Protein AF-A0A9N8ZVL6-F1 (afdb_monomer_lite)

pLDDT: mean 86.24, std 8.97, range [58.81, 95.44]

Secondary structure (DSSP, 8-state):
--HHHHHHHHHHHHHHHS--SSPP---HHHHHHHH---TTS-PPPP-HHHHHHHHHHHHHHHTT----HHHHHHHHHHHHHH--HHHHHHHHHHHHHHHHHHHT-

Radius of gyration: 14.21 Å; chains: 1; bounding box: 29×28×41 Å

Sequence (105 aa):
MKLEEQKVQELLEYLTNNPIYPPPIMNPEIIFRSLNGSPKARVKPTTSRSLLRFFVRESARQSQMIVTEFIISKTEFHLRKRATMEEMLVYQRLSEQVNERIKRR

Organism: NCBI:txid1117310

Foldseek 3Di:
DDPLVVLLVVLLVLCVVVPCFLNPDDDLVVVLCVQPVDPPDLRDQAALLNSLLVSSVVSCVVVVHDHDSVSSNVSSVVCVVVDDPVSSVSSHVSSVVNVVVSVVD

Structure (mmCIF, N/CA/C/O backbone):
data_AF-A0A9N8ZVL6-F1
#
_entry.id   AF-A0A9N8ZVL6-F1
#
loop_
_atom_site.group_PDB
_atom_site.id
_atom_site.type_symbol
_atom_site.label_atom_id
_atom_site.label_alt_id
_atom_site.label_comp_id
_atom_site.label_asym_id
_atom_site.label_entity_id
_atom_site.label_seq_id
_atom_site.pdbx_PDB_ins_code
_atom_site.Cartn_x
_atom_site.Cartn_y
_atom_site.Cartn_z
_atom_site.occupancy
_atom_site.B_iso_or_equiv
_atom_site.auth_seq_id
_atom_site.auth_comp_id
_atom_site.auth_asym_id
_atom_site.auth_atom_id
_atom_site.pdbx_PDB_model_num
ATOM 1 N N . MET A 1 1 ? -10.363 14.487 22.036 1.00 59.97 1 MET A N 1
ATOM 2 C CA . MET A 1 1 ? -9.823 13.811 20.835 1.00 59.97 1 MET A CA 1
ATOM 3 C C . MET A 1 1 ? -9.544 14.883 19.798 1.00 59.97 1 MET A C 1
ATOM 5 O O . MET A 1 1 ? -10.408 15.735 19.618 1.00 59.97 1 MET A O 1
ATOM 9 N N . LYS A 1 2 ? -8.353 14.925 19.194 1.00 80.56 2 LYS A N 1
ATOM 10 C CA . LYS A 1 2 ? -8.052 15.933 18.160 1.00 80.56 2 LYS A CA 1
ATOM 11 C C . LYS A 1 2 ? -8.765 15.542 16.857 1.00 80.56 2 LYS A C 1
ATOM 13 O O . LYS A 1 2 ? -8.805 14.361 16.532 1.00 80.56 2 LYS A O 1
ATOM 18 N N . LEU A 1 3 ? -9.295 16.511 16.106 1.00 85.94 3 LEU A N 1
ATOM 19 C CA . LEU A 1 3 ? -10.017 16.287 14.836 1.00 85.94 3 LEU A CA 1
ATOM 20 C C . LEU A 1 3 ? -9.244 15.376 13.860 1.00 85.94 3 LEU A C 1
ATOM 22 O O . LEU A 1 3 ? -9.817 14.530 13.180 1.00 85.94 3 LEU A O 1
ATOM 26 N N . GLU A 1 4 ? -7.918 15.507 13.831 1.00 87.06 4 GLU A N 1
ATOM 27 C CA . GLU A 1 4 ? -7.039 14.685 12.996 1.00 87.06 4 GLU A CA 1
ATOM 28 C C . GLU A 1 4 ? -7.013 13.207 13.411 1.00 87.06 4 GLU A C 1
ATOM 30 O O . GLU A 1 4 ? -6.895 12.334 12.559 1.00 87.06 4 GLU A O 1
ATOM 35 N N . GLU A 1 5 ? -7.128 12.909 14.707 1.00 90.25 5 GLU A N 1
ATOM 36 C CA . GLU A 1 5 ? -7.156 11.534 15.222 1.00 90.25 5 GLU A CA 1
ATOM 37 C C . GLU A 1 5 ? -8.460 10.838 14.835 1.00 90.25 5 GLU A C 1
ATOM 39 O O . GLU A 1 5 ? -8.434 9.681 14.424 1.00 90.25 5 GLU A O 1
ATOM 44 N N . GLN A 1 6 ? -9.580 11.567 14.883 1.00 91.75 6 GLN A N 1
ATOM 45 C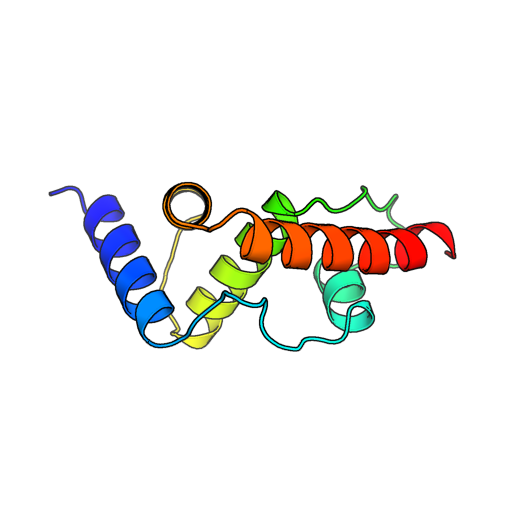 CA . GLN A 1 6 ? -10.872 11.070 14.406 1.00 91.75 6 GLN A CA 1
ATOM 46 C C . GLN A 1 6 ? -10.816 10.749 12.912 1.00 91.75 6 GLN A C 1
ATOM 48 O O . GLN A 1 6 ? -11.200 9.657 12.510 1.00 91.75 6 GLN A O 1
ATOM 53 N N . LYS A 1 7 ? -10.241 11.638 12.094 1.00 91.50 7 LYS A N 1
ATOM 54 C CA . LYS A 1 7 ? -10.104 11.405 10.648 1.00 91.50 7 LYS A CA 1
ATOM 55 C C . LYS A 1 7 ? -9.185 10.233 10.301 1.00 91.50 7 LYS A C 1
ATOM 57 O O . LYS A 1 7 ? -9.456 9.521 9.339 1.00 91.50 7 LYS A O 1
ATOM 62 N N . VAL A 1 8 ? -8.119 10.011 11.075 1.00 93.31 8 VAL A N 1
ATOM 63 C CA . VAL A 1 8 ? -7.285 8.802 10.938 1.00 93.31 8 VAL A CA 1
ATOM 64 C C . VAL A 1 8 ? -8.104 7.551 11.252 1.00 93.31 8 VAL A C 1
ATOM 66 O O . VAL A 1 8 ? -8.020 6.574 10.513 1.00 93.31 8 VAL A O 1
ATOM 69 N N . GLN A 1 9 ? -8.911 7.580 12.313 1.00 93.56 9 GLN A N 1
ATOM 70 C CA . GLN A 1 9 ? -9.731 6.437 12.702 1.00 93.56 9 GLN A CA 1
ATOM 71 C C . GLN A 1 9 ? -10.830 6.133 11.673 1.00 93.56 9 GLN A C 1
ATOM 73 O O . GLN A 1 9 ? -10.961 4.980 11.272 1.00 93.56 9 GLN A O 1
ATOM 78 N N . GLU A 1 10 ? -11.545 7.151 11.189 1.00 92.75 10 GLU A N 1
ATOM 79 C CA . GLU A 1 10 ? -12.546 7.016 10.119 1.00 92.75 10 GLU A CA 1
ATOM 80 C C . GLU A 1 10 ? -11.930 6.401 8.853 1.00 92.75 10 GLU A C 1
ATOM 82 O O . GLU A 1 10 ? -12.511 5.505 8.244 1.00 92.75 10 GLU A O 1
ATOM 87 N N . LEU A 1 11 ? -10.725 6.840 8.465 1.00 93.50 11 LEU A N 1
ATOM 88 C CA . LEU A 1 11 ? -10.056 6.299 7.283 1.00 93.50 11 LEU A CA 1
ATOM 89 C C . LEU A 1 11 ? -9.592 4.853 7.506 1.00 93.50 11 LEU A C 1
ATOM 91 O O . LEU A 1 11 ? -9.720 4.032 6.604 1.00 93.50 11 LEU A O 1
ATOM 95 N N . LEU A 1 12 ? -9.092 4.511 8.696 1.00 93.75 12 LEU A N 1
ATOM 96 C CA . LEU A 1 12 ? -8.750 3.126 9.043 1.00 93.75 12 LEU A CA 1
ATOM 97 C C . LEU A 1 12 ? -9.978 2.207 9.015 1.00 93.75 12 LEU A C 1
ATOM 99 O O . LEU A 1 12 ? -9.883 1.075 8.544 1.00 93.75 12 LEU A O 1
ATOM 103 N N . GLU A 1 13 ? -11.123 2.685 9.495 1.00 93.19 13 GLU A N 1
ATOM 104 C CA . GLU A 1 13 ? -12.383 1.943 9.466 1.00 93.19 13 GLU A CA 1
ATOM 105 C C . GLU A 1 13 ? -12.889 1.754 8.031 1.00 93.19 13 GLU A C 1
ATOM 107 O O . GLU A 1 13 ? -13.215 0.637 7.625 1.00 93.19 13 GLU A O 1
ATOM 112 N N . TYR A 1 14 ? -12.849 2.807 7.211 1.00 93.31 14 TYR A N 1
ATOM 113 C CA . TYR A 1 14 ? -13.168 2.707 5.787 1.00 93.31 14 TYR A CA 1
ATOM 114 C C . TYR A 1 14 ? -12.289 1.670 5.074 1.00 93.31 14 TYR A C 1
ATOM 116 O O . TYR A 1 14 ? -12.795 0.841 4.317 1.00 93.31 14 TYR A O 1
ATOM 124 N N . LEU A 1 15 ? -10.984 1.683 5.356 1.00 91.12 15 LEU A N 1
ATOM 125 C CA . LEU A 1 15 ? -10.003 0.757 4.787 1.00 91.12 15 LEU A CA 1
ATOM 126 C C . LEU A 1 15 ? -10.105 -0.669 5.340 1.00 91.12 15 LEU A C 1
ATOM 128 O O . LEU A 1 15 ? -9.581 -1.597 4.731 1.00 91.12 15 LEU A O 1
ATOM 132 N N . THR A 1 16 ? -10.793 -0.862 6.465 1.00 87.44 16 THR A N 1
ATOM 133 C CA . THR A 1 16 ? -11.148 -2.202 6.954 1.00 87.44 16 THR A CA 1
ATOM 134 C C . THR A 1 16 ? -12.247 -2.814 6.084 1.00 87.44 16 THR A C 1
ATOM 136 O O . THR A 1 16 ? -12.194 -3.998 5.767 1.00 87.44 16 THR A O 1
ATOM 139 N N . ASN A 1 17 ? -13.208 -1.997 5.640 1.00 86.75 17 ASN A N 1
ATOM 140 C CA . ASN A 1 17 ? -14.288 -2.426 4.746 1.00 86.75 17 ASN A CA 1
ATOM 141 C C . ASN A 1 17 ? -13.880 -2.438 3.262 1.00 86.75 17 ASN A C 1
ATOM 143 O O . ASN A 1 17 ? -14.501 -3.125 2.456 1.00 86.75 17 ASN A O 1
ATOM 147 N N . ASN A 1 18 ? -12.834 -1.691 2.900 1.00 85.25 18 ASN A N 1
ATOM 148 C CA . ASN A 1 18 ? -12.280 -1.601 1.549 1.00 85.25 18 ASN A CA 1
ATOM 149 C C . ASN A 1 18 ? -10.792 -1.966 1.610 1.00 85.25 18 ASN A C 1
ATOM 151 O O . ASN A 1 18 ? -9.941 -1.073 1.688 1.00 85.25 18 ASN A O 1
ATOM 155 N N . PRO A 1 19 ? -10.473 -3.272 1.653 1.00 81.69 19 PRO A N 1
ATOM 156 C CA . PRO A 1 19 ? -9.137 -3.730 1.984 1.00 81.69 19 PRO A CA 1
ATOM 157 C C . PRO A 1 19 ? -8.114 -3.270 0.945 1.00 81.69 19 PRO A C 1
ATOM 159 O O . PRO A 1 19 ? -8.272 -3.454 -0.260 1.00 81.69 19 PRO A O 1
ATOM 162 N N . ILE A 1 20 ? -7.025 -2.695 1.449 1.00 86.19 20 ILE A N 1
ATOM 163 C CA . ILE A 1 20 ? -5.843 -2.301 0.665 1.00 86.19 20 ILE A CA 1
ATOM 164 C C . ILE A 1 20 ? -4.762 -3.385 0.631 1.00 86.19 20 ILE A C 1
ATOM 166 O O . ILE A 1 20 ? -3.694 -3.176 0.047 1.00 86.19 20 ILE A O 1
ATOM 170 N N . TYR A 1 21 ? -5.014 -4.499 1.316 1.00 84.50 21 TYR A N 1
ATOM 171 C CA . TYR A 1 21 ? -4.179 -5.688 1.345 1.00 84.50 21 TYR A CA 1
ATOM 172 C C . TYR A 1 21 ? -5.000 -6.886 0.843 1.00 84.50 21 TYR A C 1
ATOM 174 O O . TYR A 1 21 ? -6.073 -7.142 1.390 1.00 84.50 21 TYR A O 1
ATOM 182 N N . PRO A 1 22 ? -4.526 -7.616 -0.183 1.00 82.81 22 PRO A N 1
ATOM 183 C CA . PRO A 1 22 ? -3.426 -7.237 -1.078 1.00 82.81 22 PRO A CA 1
ATOM 184 C C . PRO A 1 22 ? -3.695 -5.876 -1.762 1.00 82.81 22 PRO A C 1
ATOM 186 O O . PRO A 1 22 ? -4.836 -5.414 -1.752 1.00 82.81 22 PRO A O 1
ATOM 189 N N . PRO A 1 23 ? -2.671 -5.203 -2.331 1.00 80.44 23 PRO A N 1
ATOM 190 C CA . PRO A 1 23 ? -2.878 -3.944 -3.042 1.00 80.44 23 PRO A CA 1
ATOM 191 C C . PRO A 1 23 ? -4.018 -4.090 -4.059 1.00 80.44 23 PRO A C 1
ATOM 193 O O . PRO A 1 23 ? -4.051 -5.102 -4.771 1.00 80.44 23 PRO A O 1
ATOM 196 N N . PRO A 1 24 ? -4.928 -3.101 -4.157 1.00 80.44 24 PRO A N 1
ATOM 197 C CA . PRO A 1 24 ? -5.995 -3.126 -5.144 1.00 80.44 24 PRO A CA 1
ATOM 198 C C . PRO A 1 24 ? -5.428 -3.399 -6.536 1.00 80.44 24 PRO A C 1
ATOM 200 O O . PRO A 1 24 ? -4.400 -2.826 -6.913 1.00 80.44 24 PRO A O 1
ATOM 203 N N . ILE A 1 25 ? -6.086 -4.282 -7.294 1.00 72.94 25 ILE A N 1
ATOM 204 C CA . ILE A 1 25 ? -5.628 -4.681 -8.628 1.00 72.94 25 ILE A CA 1
ATOM 205 C C . ILE A 1 25 ? -5.615 -3.440 -9.521 1.00 72.94 25 ILE A C 1
ATOM 207 O O . ILE A 1 25 ? -6.645 -2.980 -10.010 1.00 72.94 25 ILE A O 1
ATOM 211 N N . MET A 1 26 ? -4.425 -2.889 -9.732 1.00 72.81 26 MET A N 1
ATOM 212 C CA . MET A 1 26 ? -4.200 -1.723 -10.567 1.00 72.81 26 MET A CA 1
ATOM 213 C C . MET A 1 26 ? -2.997 -2.001 -11.459 1.00 72.81 26 MET A C 1
ATOM 215 O O . MET A 1 26 ? -1.949 -2.450 -10.994 1.00 72.81 26 MET A O 1
ATOM 219 N N . ASN A 1 27 ? -3.153 -1.750 -12.761 1.00 78.62 27 ASN A N 1
ATOM 220 C CA . ASN A 1 27 ? -2.073 -1.946 -13.720 1.00 78.62 27 ASN A CA 1
ATOM 221 C C . ASN A 1 27 ? -0.865 -1.087 -13.290 1.00 78.62 27 ASN A C 1
ATOM 223 O O . ASN A 1 27 ? -1.031 0.126 -13.122 1.00 78.62 27 ASN A O 1
ATOM 227 N N . PRO A 1 28 ? 0.347 -1.656 -13.136 1.00 80.44 28 PRO A N 1
ATOM 228 C CA . PRO A 1 28 ? 1.494 -0.875 -12.686 1.00 80.44 28 PRO A CA 1
ATOM 229 C C . PRO A 1 28 ? 1.866 0.273 -13.638 1.00 80.44 28 PRO A C 1
ATOM 231 O O . PRO A 1 28 ? 2.509 1.225 -13.212 1.00 80.44 28 PRO A O 1
ATOM 234 N N . GLU A 1 29 ? 1.433 0.226 -14.902 1.00 78.31 29 GLU A N 1
ATOM 235 C CA . GLU A 1 29 ? 1.528 1.351 -15.843 1.00 78.31 29 GLU A CA 1
ATOM 236 C C . GLU A 1 29 ? 0.658 2.544 -15.414 1.00 78.31 29 GLU A C 1
ATOM 238 O O . GLU A 1 29 ? 1.087 3.692 -15.501 1.00 78.31 29 GLU A O 1
ATOM 243 N N . ILE A 1 30 ? -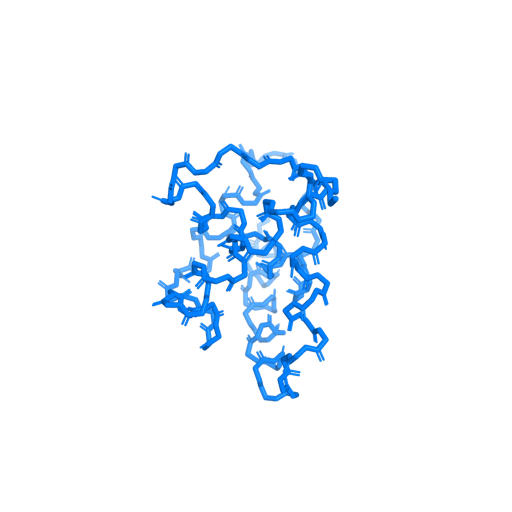0.549 2.285 -14.903 1.00 79.81 30 ILE A N 1
ATOM 244 C CA . ILE A 1 30 ? -1.441 3.326 -14.372 1.00 79.81 30 ILE A CA 1
ATOM 245 C C . ILE A 1 30 ? -0.812 3.935 -13.120 1.00 79.81 30 ILE A C 1
ATOM 247 O O . ILE A 1 30 ? -0.722 5.154 -13.015 1.00 79.81 30 ILE A O 1
ATOM 251 N N . ILE A 1 31 ? -0.303 3.095 -12.212 1.00 83.38 31 ILE A N 1
ATOM 252 C CA . ILE A 1 31 ? 0.404 3.549 -11.007 1.00 83.38 31 ILE A CA 1
ATOM 253 C C . ILE A 1 31 ? 1.614 4.407 -11.396 1.00 83.38 31 ILE A C 1
ATOM 255 O O . ILE A 1 31 ? 1.787 5.507 -10.877 1.00 83.38 31 ILE A O 1
ATOM 259 N N . PHE A 1 32 ? 2.424 3.941 -12.348 1.00 80.44 32 PHE A N 1
ATOM 260 C CA . PHE A 1 32 ? 3.573 4.681 -12.862 1.00 80.44 32 PHE A CA 1
ATOM 261 C C . PHE A 1 32 ? 3.176 6.066 -13.386 1.00 80.44 32 PHE A C 1
ATOM 263 O O . PHE A 1 32 ? 3.803 7.053 -12.995 1.00 80.44 32 PHE A O 1
ATOM 270 N N . ARG A 1 33 ? 2.129 6.160 -14.216 1.00 79.06 33 ARG A N 1
ATOM 271 C CA . ARG A 1 33 ? 1.637 7.436 -14.762 1.00 79.06 33 ARG A CA 1
ATOM 272 C C . ARG A 1 33 ? 1.107 8.366 -13.676 1.00 79.06 33 ARG A C 1
ATOM 274 O O . ARG A 1 33 ? 1.439 9.548 -13.692 1.00 79.06 33 ARG A O 1
ATOM 281 N N . SER A 1 34 ? 0.344 7.836 -12.723 1.00 81.56 34 SER A N 1
ATOM 282 C CA . SER A 1 34 ? -0.209 8.607 -11.6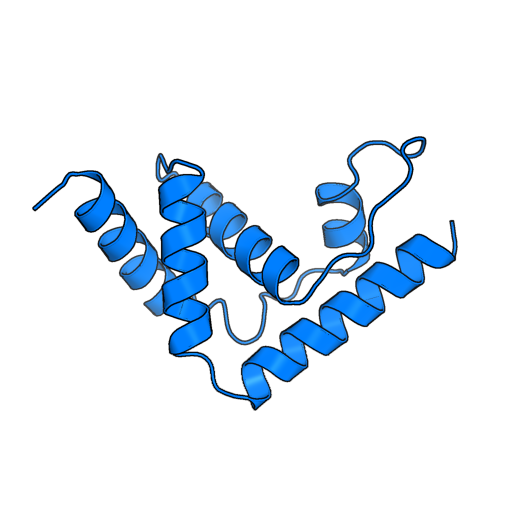03 1.00 81.56 34 SER A CA 1
ATOM 283 C C . SER A 1 34 ? 0.879 9.149 -10.677 1.00 81.56 34 SER A C 1
ATOM 285 O O . SER A 1 34 ? 0.777 10.275 -10.196 1.00 81.56 34 SER A O 1
ATOM 287 N N . LEU A 1 35 ? 1.943 8.377 -10.444 1.00 79.62 35 LEU A N 1
ATOM 288 C CA . LEU A 1 35 ? 3.082 8.815 -9.634 1.00 79.62 35 LEU A CA 1
ATOM 289 C C . LEU A 1 35 ? 3.980 9.816 -10.372 1.00 79.62 35 LEU A C 1
ATOM 291 O O . LEU A 1 35 ? 4.598 10.666 -9.735 1.00 79.62 35 LEU A O 1
ATOM 295 N N . ASN A 1 36 ? 4.059 9.726 -11.702 1.00 71.44 36 ASN A N 1
ATOM 296 C CA . ASN A 1 36 ? 5.058 10.423 -12.511 1.00 71.44 36 ASN A CA 1
ATOM 297 C C . ASN A 1 36 ? 4.428 11.272 -13.608 1.00 71.44 36 ASN A C 1
ATOM 299 O O . ASN A 1 36 ? 4.840 11.178 -14.763 1.00 71.44 36 ASN A O 1
ATOM 303 N N . GLY A 1 37 ? 3.458 12.109 -13.224 1.00 62.19 37 GLY A N 1
ATOM 304 C CA . GLY A 1 37 ? 2.580 12.930 -14.073 1.00 62.19 37 GLY A CA 1
ATOM 305 C C . GLY A 1 37 ? 3.225 13.868 -15.110 1.00 62.19 37 GLY A C 1
ATOM 306 O O . GLY A 1 37 ? 2.544 14.736 -15.644 1.00 62.19 37 GLY A O 1
ATOM 307 N N . SER A 1 38 ? 4.508 13.717 -15.443 1.00 58.81 38 SER A N 1
ATOM 308 C CA . SER A 1 38 ? 5.096 14.263 -16.660 1.00 58.81 38 SER A CA 1
ATOM 309 C C . SER A 1 38 ? 6.149 13.322 -17.256 1.00 58.81 38 SER A C 1
ATOM 311 O O . SER A 1 38 ? 7.058 12.868 -16.550 1.00 58.81 38 SER A O 1
ATOM 313 N N . PRO A 1 39 ? 6.117 13.081 -18.581 1.00 60.06 39 PRO A N 1
ATOM 314 C CA . PRO A 1 39 ? 7.084 12.231 -19.244 1.00 60.06 39 PRO A CA 1
ATOM 315 C C . PRO A 1 39 ? 8.519 12.794 -19.323 1.00 60.06 39 PRO A C 1
ATOM 317 O O . PRO A 1 39 ? 9.394 12.175 -19.918 1.00 60.06 39 PRO A O 1
ATOM 320 N N . LYS A 1 40 ? 8.791 13.969 -18.753 1.00 60.03 40 LYS A N 1
ATOM 321 C CA . LYS A 1 40 ? 10.101 14.631 -18.864 1.00 60.03 40 LYS A CA 1
ATOM 322 C C . LYS A 1 40 ? 10.816 14.836 -17.526 1.00 60.03 40 LYS A C 1
ATOM 324 O O . LYS A 1 40 ? 11.953 15.293 -17.516 1.00 60.03 40 LYS A O 1
ATOM 329 N N . ALA A 1 41 ? 10.188 14.493 -16.399 1.00 64.62 41 ALA A N 1
ATOM 330 C CA . ALA A 1 41 ? 10.818 14.604 -15.085 1.00 64.62 41 ALA A CA 1
ATOM 331 C C . ALA A 1 41 ? 11.673 13.365 -14.772 1.00 64.62 41 ALA A C 1
ATOM 333 O O . ALA A 1 41 ? 11.283 12.243 -15.103 1.00 64.62 41 ALA A O 1
ATOM 334 N N . ARG A 1 42 ? 12.817 13.551 -14.089 1.00 66.62 42 ARG A N 1
ATOM 335 C CA . ARG A 1 42 ? 13.561 12.433 -13.483 1.00 66.62 42 ARG A CA 1
ATOM 336 C C . ARG A 1 42 ? 12.650 11.739 -12.478 1.00 66.62 42 ARG A C 1
ATOM 338 O O . ARG A 1 42 ? 12.366 12.277 -11.408 1.00 66.62 42 ARG A O 1
ATOM 345 N N . VAL A 1 43 ? 12.193 10.551 -12.845 1.00 72.12 43 VAL A N 1
ATOM 346 C CA . VAL A 1 43 ? 11.307 9.746 -12.017 1.00 72.12 43 VAL A CA 1
ATOM 347 C C . VAL A 1 43 ? 12.114 9.102 -10.896 1.00 72.12 43 VAL A C 1
ATOM 349 O O . VAL A 1 43 ? 13.096 8.404 -11.145 1.00 72.12 43 VAL A O 1
ATOM 352 N N . LYS A 1 44 ? 11.702 9.338 -9.649 1.00 77.81 44 LYS A N 1
ATOM 353 C CA . LYS A 1 44 ? 12.303 8.666 -8.495 1.00 77.81 44 LYS A CA 1
ATOM 354 C C . LYS A 1 44 ? 11.778 7.228 -8.402 1.00 77.81 44 LYS A C 1
ATOM 356 O O . LYS A 1 44 ? 10.586 7.015 -8.635 1.00 77.81 44 LYS A O 1
ATOM 361 N N . PRO A 1 45 ? 12.622 6.255 -8.014 1.00 81.69 45 PRO A N 1
ATOM 362 C CA . PRO A 1 45 ? 12.153 4.918 -7.689 1.00 81.69 45 PRO A CA 1
ATOM 363 C C . PRO A 1 45 ? 11.045 4.959 -6.633 1.00 81.69 45 PRO A C 1
ATOM 365 O O . PRO A 1 45 ? 11.111 5.704 -5.652 1.00 81.69 45 PRO A O 1
ATOM 368 N N . THR A 1 46 ? 10.023 4.144 -6.845 1.00 87.38 46 THR A N 1
ATOM 369 C CA . THR A 1 46 ? 8.908 3.943 -5.926 1.00 87.38 46 THR A CA 1
ATOM 370 C C . THR A 1 46 ? 9.264 2.853 -4.917 1.00 87.38 46 THR A C 1
ATOM 372 O O . THR A 1 46 ? 9.969 1.900 -5.239 1.00 87.38 46 THR A O 1
ATOM 375 N N . THR A 1 47 ? 8.775 2.982 -3.685 1.00 90.62 47 THR A N 1
ATOM 376 C CA . THR A 1 47 ? 8.960 1.984 -2.618 1.00 90.62 47 THR A CA 1
ATOM 377 C C . THR A 1 47 ? 7.623 1.365 -2.217 1.00 90.62 47 THR A C 1
ATOM 379 O O . THR A 1 47 ? 6.572 1.950 -2.486 1.00 90.62 47 THR A O 1
ATOM 382 N N . SER A 1 48 ? 7.647 0.232 -1.510 1.00 90.69 48 SER A N 1
ATOM 383 C CA . SER A 1 48 ? 6.449 -0.368 -0.898 1.00 90.69 48 SER A CA 1
ATOM 384 C C . SER A 1 48 ? 5.681 0.635 -0.030 1.00 90.69 48 SER A C 1
ATOM 386 O O . SER A 1 48 ? 4.465 0.758 -0.149 1.00 90.69 48 SER A O 1
ATOM 388 N N . ARG A 1 49 ? 6.399 1.436 0.768 1.00 90.75 49 ARG A N 1
ATOM 389 C CA . ARG A 1 49 ? 5.827 2.529 1.568 1.00 90.75 49 ARG A CA 1
ATOM 390 C C . ARG A 1 49 ? 5.151 3.593 0.702 1.00 90.75 49 ARG A C 1
ATOM 392 O O . ARG A 1 49 ? 4.049 4.034 1.016 1.00 90.75 49 ARG A O 1
ATOM 399 N N . SER A 1 50 ? 5.808 4.019 -0.376 1.00 89.69 50 SER A N 1
ATOM 400 C CA . SER A 1 50 ? 5.252 5.013 -1.302 1.00 89.69 50 SER A CA 1
ATOM 401 C C . SER A 1 50 ? 3.972 4.506 -1.966 1.00 89.69 50 SER A C 1
ATOM 403 O O . SER A 1 50 ? 3.026 5.275 -2.109 1.00 89.69 50 SER A O 1
ATOM 405 N N . LEU A 1 51 ? 3.927 3.220 -2.328 1.00 91.81 51 LEU A N 1
ATOM 406 C CA . LEU A 1 51 ? 2.734 2.581 -2.885 1.00 91.81 51 LEU A CA 1
ATOM 407 C C . LEU A 1 51 ? 1.605 2.484 -1.866 1.00 91.81 51 LEU A C 1
ATOM 409 O O . LEU A 1 51 ? 0.475 2.831 -2.183 1.00 91.81 51 LEU A O 1
ATOM 413 N N . LEU A 1 52 ? 1.901 2.068 -0.637 1.00 93.31 52 LEU A N 1
ATOM 414 C CA . LEU A 1 52 ? 0.905 2.006 0.429 1.00 93.31 52 LEU A CA 1
ATOM 415 C C . LEU A 1 52 ? 0.270 3.380 0.663 1.00 93.31 52 LEU A C 1
ATOM 417 O O . LEU A 1 52 ? -0.949 3.522 0.648 1.00 93.31 52 LEU A O 1
ATOM 421 N N . ARG A 1 53 ? 1.098 4.422 0.765 1.00 93.00 53 ARG A N 1
ATOM 422 C CA . ARG A 1 53 ? 0.639 5.811 0.880 1.00 93.00 53 ARG A CA 1
ATOM 423 C C . ARG A 1 53 ? -0.207 6.252 -0.320 1.00 93.00 53 ARG A C 1
ATOM 425 O O . ARG A 1 53 ? -1.191 6.964 -0.137 1.00 93.00 53 ARG A O 1
ATOM 432 N N . PHE A 1 54 ? 0.168 5.833 -1.529 1.00 91.38 54 PHE A N 1
ATOM 433 C CA . PHE A 1 54 ? -0.595 6.094 -2.750 1.00 91.38 54 PHE A CA 1
ATOM 434 C C . PHE A 1 54 ? -1.997 5.474 -2.679 1.00 91.38 54 PHE A C 1
ATOM 436 O O . PHE A 1 54 ? -2.973 6.190 -2.880 1.00 91.38 54 PHE A O 1
ATOM 443 N N . PHE A 1 55 ? -2.125 4.197 -2.311 1.00 92.69 55 PHE A N 1
ATOM 444 C CA . PHE A 1 55 ? -3.439 3.551 -2.211 1.00 92.69 55 PHE A CA 1
ATOM 445 C C . PHE A 1 55 ? -4.298 4.098 -1.069 1.00 92.69 55 PHE A C 1
ATOM 447 O O . PHE A 1 55 ? -5.511 4.214 -1.230 1.00 92.69 55 PHE A O 1
ATOM 454 N N . VAL A 1 56 ? -3.696 4.513 0.051 1.00 93.56 56 VAL A N 1
ATOM 455 C CA . VAL A 1 56 ? -4.420 5.224 1.120 1.00 93.56 56 VAL A CA 1
ATOM 456 C C . VAL A 1 56 ? -5.003 6.541 0.591 1.00 93.56 56 VAL A C 1
ATOM 458 O O . VAL A 1 56 ? -6.160 6.855 0.863 1.00 93.56 56 VAL A O 1
ATOM 461 N N . ARG A 1 57 ? -4.238 7.293 -0.213 1.00 92.44 57 ARG A N 1
ATOM 462 C CA . ARG A 1 57 ? -4.721 8.526 -0.854 1.00 92.44 57 ARG A CA 1
ATOM 463 C C . ARG A 1 57 ? -5.836 8.251 -1.860 1.00 92.44 57 ARG A C 1
ATOM 465 O O . ARG A 1 57 ? -6.836 8.962 -1.854 1.00 92.44 57 ARG A O 1
ATOM 472 N N . GLU A 1 58 ? -5.683 7.227 -2.693 1.00 90.38 58 GLU A N 1
ATOM 473 C CA . GLU A 1 58 ? -6.717 6.835 -3.654 1.00 90.38 58 GLU A CA 1
ATOM 474 C C . GLU A 1 58 ? -8.012 6.415 -2.958 1.00 90.38 58 GLU A C 1
ATOM 476 O O . GLU A 1 58 ? -9.089 6.833 -3.371 1.00 90.38 58 GLU A O 1
ATOM 481 N N . SER A 1 59 ? -7.911 5.677 -1.854 1.00 90.56 59 SER A N 1
ATOM 482 C CA . SER A 1 59 ? -9.070 5.250 -1.067 1.00 90.56 59 SER A CA 1
ATOM 483 C C . SER A 1 59 ? -9.780 6.435 -0.411 1.00 90.56 59 SER A C 1
ATOM 485 O O . SER A 1 59 ? -10.999 6.537 -0.484 1.00 90.56 59 SER A O 1
ATOM 487 N N . ALA A 1 60 ? -9.027 7.386 0.154 1.00 91.19 60 ALA A N 1
ATOM 488 C CA . ALA A 1 60 ? -9.603 8.616 0.698 1.00 91.19 60 ALA A CA 1
ATOM 489 C C . ALA A 1 60 ? -10.296 9.471 -0.381 1.00 91.19 60 ALA A C 1
ATOM 491 O O . ALA A 1 60 ? -11.321 10.102 -0.127 1.00 91.19 60 ALA A O 1
ATOM 492 N N . ARG A 1 61 ? -9.755 9.475 -1.608 1.00 89.81 61 ARG A N 1
ATOM 493 C CA . ARG A 1 61 ? -10.377 10.137 -2.763 1.00 89.81 61 ARG A CA 1
ATOM 494 C C . ARG A 1 61 ? -11.680 9.448 -3.171 1.00 89.81 61 ARG A C 1
ATOM 496 O O . ARG A 1 61 ? -12.654 10.138 -3.455 1.00 89.81 61 ARG A O 1
ATOM 503 N N . GLN A 1 62 ? -11.707 8.114 -3.185 1.00 87.62 62 GLN A N 1
ATOM 504 C CA . GLN A 1 62 ? -12.903 7.320 -3.493 1.00 87.62 62 GLN A CA 1
ATOM 505 C C . GLN A 1 62 ? -14.011 7.512 -2.452 1.00 87.62 62 GLN A C 1
ATOM 507 O O . GLN A 1 62 ? -15.174 7.629 -2.826 1.00 87.62 62 GLN A O 1
ATOM 512 N N . SER A 1 63 ? -13.656 7.621 -1.169 1.00 86.69 63 SER A N 1
ATOM 513 C CA . SER A 1 63 ? -14.603 7.907 -0.086 1.00 86.69 63 SER A CA 1
ATOM 514 C C . SER A 1 63 ? -15.010 9.381 0.016 1.00 86.69 63 SER A C 1
ATOM 516 O O . SER A 1 63 ? -15.785 9.735 0.902 1.00 86.69 63 SER A O 1
ATOM 518 N N . GLN A 1 64 ? -14.485 10.248 -0.862 1.00 87.69 64 GLN A N 1
ATOM 519 C CA . GLN A 1 64 ? -14.693 11.701 -0.839 1.00 87.69 64 GLN A CA 1
ATOM 520 C C . GLN A 1 64 ? -14.337 12.346 0.517 1.00 87.69 64 GLN A C 1
ATOM 522 O O . GLN A 1 64 ? -14.829 13.422 0.862 1.00 87.69 64 GLN A O 1
ATOM 527 N N . MET A 1 65 ? -13.454 11.710 1.294 1.00 86.69 65 MET A N 1
ATOM 528 C CA . MET A 1 65 ? -13.015 12.222 2.586 1.00 86.69 65 MET A CA 1
ATOM 529 C C . MET A 1 65 ? -11.977 13.326 2.397 1.00 86.69 65 MET A C 1
ATOM 531 O O . MET A 1 65 ? -10.935 13.136 1.767 1.00 86.69 65 MET A O 1
ATOM 535 N N . ILE A 1 66 ? -12.214 14.479 3.022 1.00 85.94 66 ILE A N 1
ATOM 536 C CA . ILE A 1 66 ? -11.209 15.541 3.103 1.00 85.94 66 ILE A CA 1
ATOM 537 C C . ILE A 1 66 ? -10.146 15.110 4.117 1.00 85.94 66 ILE A C 1
ATOM 539 O O . ILE A 1 66 ? -10.387 15.101 5.326 1.00 85.94 66 ILE A O 1
ATOM 543 N N . VAL A 1 67 ? -8.962 14.750 3.619 1.00 90.31 67 VAL A N 1
ATOM 544 C CA . VAL A 1 67 ? -7.822 14.324 4.438 1.00 90.31 67 VAL A CA 1
ATOM 545 C C . VAL A 1 67 ? -6.570 15.115 4.089 1.00 90.31 67 VAL A C 1
ATOM 547 O O . VAL A 1 67 ? -6.307 15.442 2.933 1.00 90.31 67 VAL A O 1
ATOM 550 N N . THR A 1 68 ? -5.778 15.425 5.110 1.00 92.81 68 THR A N 1
ATOM 551 C CA . THR A 1 68 ? -4.485 16.090 4.952 1.00 92.81 68 THR A CA 1
ATOM 552 C C . THR A 1 68 ? -3.380 15.066 4.723 1.00 92.81 68 THR A C 1
ATOM 554 O O . THR A 1 68 ? -3.511 13.879 5.033 1.00 92.81 68 THR A O 1
ATOM 557 N N . GLU A 1 69 ? -2.229 15.537 4.250 1.00 91.31 69 GLU A N 1
ATOM 558 C CA . GLU A 1 69 ? -1.058 14.679 4.071 1.00 91.31 69 GLU A CA 1
ATOM 559 C C . GLU A 1 69 ? -0.576 14.036 5.384 1.00 91.31 69 GLU A C 1
ATOM 561 O O . GLU A 1 69 ? -0.024 12.930 5.394 1.00 91.31 69 GLU A O 1
ATOM 566 N N . PHE A 1 70 ? -0.819 14.713 6.506 1.00 93.00 70 PHE A N 1
ATOM 567 C CA . PHE A 1 70 ? -0.553 14.189 7.838 1.00 93.00 70 PHE A CA 1
ATOM 568 C C . PHE A 1 70 ? -1.451 12.990 8.171 1.00 93.00 70 PHE A C 1
ATOM 570 O O . PHE A 1 70 ? -0.943 11.957 8.612 1.00 93.00 70 PHE A O 1
ATOM 577 N N . ILE A 1 71 ? -2.757 13.088 7.894 1.00 94.50 71 ILE A N 1
ATOM 578 C CA . ILE A 1 71 ? -3.727 11.999 8.103 1.00 94.50 71 ILE A CA 1
ATOM 579 C C . ILE A 1 71 ? -3.356 10.782 7.249 1.00 94.50 71 ILE A C 1
ATOM 581 O O . ILE A 1 71 ? -3.299 9.665 7.766 1.00 94.50 71 ILE A O 1
ATOM 585 N N . ILE A 1 72 ? -3.017 10.996 5.973 1.00 94.56 72 ILE A N 1
ATOM 586 C CA . ILE A 1 72 ? -2.540 9.937 5.070 1.00 94.56 72 ILE A CA 1
ATOM 587 C C . ILE A 1 72 ? -1.293 9.251 5.643 1.00 94.56 72 ILE A C 1
ATOM 589 O O . ILE A 1 72 ? -1.233 8.025 5.714 1.00 94.56 72 ILE A O 1
ATOM 593 N N . SER A 1 73 ? -0.310 10.034 6.095 1.00 94.50 73 SER A N 1
ATOM 594 C CA . SER A 1 73 ? 0.954 9.507 6.625 1.00 94.50 73 SER A CA 1
ATOM 595 C C . SER A 1 73 ? 0.761 8.714 7.919 1.00 94.50 73 SER A C 1
ATOM 597 O O . SER A 1 73 ? 1.377 7.664 8.097 1.00 94.50 73 SER A O 1
ATOM 599 N N . LYS A 1 74 ? -0.107 9.186 8.822 1.00 95.25 74 LYS A N 1
ATOM 600 C CA . LYS A 1 74 ? -0.457 8.448 10.042 1.00 95.25 74 LYS A CA 1
ATOM 601 C C . LYS A 1 74 ? -1.201 7.156 9.726 1.00 95.25 74 LYS A C 1
ATOM 603 O O . LYS A 1 74 ? -0.887 6.121 10.306 1.00 95.25 74 LYS A O 1
ATOM 608 N N . THR A 1 75 ? -2.147 7.206 8.797 1.00 94.94 75 THR A N 1
ATOM 609 C CA . THR A 1 75 ? -2.927 6.033 8.392 1.00 94.94 75 THR A CA 1
ATOM 610 C C . THR A 1 75 ? -2.031 4.972 7.754 1.00 94.94 75 THR A C 1
ATOM 612 O O . THR A 1 75 ? -2.065 3.819 8.177 1.00 94.94 75 THR A O 1
ATOM 615 N N . GLU A 1 76 ? -1.141 5.369 6.834 1.00 95.44 76 GLU A N 1
ATOM 616 C CA . GLU A 1 76 ? -0.092 4.504 6.269 1.00 95.44 76 GLU A CA 1
ATOM 617 C C . GLU A 1 76 ? 0.733 3.829 7.365 1.00 95.44 76 GLU A C 1
ATOM 619 O O . GLU A 1 76 ? 0.901 2.612 7.355 1.00 95.44 76 GLU A O 1
ATOM 624 N N . PHE A 1 77 ? 1.201 4.605 8.345 1.00 95.25 77 PHE A N 1
ATOM 625 C CA . PHE A 1 77 ? 1.992 4.081 9.452 1.00 95.25 77 PHE A CA 1
ATOM 626 C C . PHE A 1 77 ? 1.235 3.031 10.279 1.00 95.25 77 PHE A C 1
ATOM 628 O O . PHE A 1 77 ? 1.808 1.997 10.632 1.00 95.25 77 PHE A O 1
ATOM 635 N N . HIS A 1 78 ? -0.045 3.270 10.581 1.00 94.62 78 HIS A N 1
ATOM 636 C CA . HIS A 1 78 ? -0.879 2.312 11.309 1.00 94.62 78 HIS A CA 1
ATOM 637 C C . HIS A 1 78 ? -1.115 1.027 10.512 1.00 94.62 78 HIS A C 1
ATOM 639 O O . HIS A 1 78 ? -0.995 -0.059 11.078 1.00 94.62 78 HIS A O 1
ATOM 645 N N . LEU A 1 79 ? -1.398 1.142 9.215 1.00 93.81 79 LEU A N 1
ATOM 646 C CA . LEU A 1 79 ? -1.604 -0.003 8.326 1.00 93.81 79 LEU A CA 1
ATOM 647 C C . LEU A 1 79 ? -0.333 -0.839 8.215 1.00 93.81 79 LEU A C 1
ATOM 649 O O . LEU A 1 79 ? -0.365 -2.038 8.463 1.00 93.81 79 LEU A O 1
ATOM 653 N N . ARG A 1 80 ? 0.815 -0.197 7.988 1.00 93.06 80 ARG A N 1
ATOM 654 C CA . ARG A 1 80 ? 2.108 -0.879 7.905 1.00 93.06 80 ARG A CA 1
ATOM 655 C C . ARG A 1 80 ? 2.492 -1.598 9.198 1.00 93.06 80 ARG A C 1
ATOM 657 O O . ARG A 1 80 ? 3.116 -2.649 9.135 1.00 93.06 80 ARG A O 1
ATOM 664 N N . LYS A 1 81 ? 2.142 -1.046 10.365 1.00 93.88 81 LYS A N 1
ATOM 665 C CA . LYS A 1 81 ? 2.3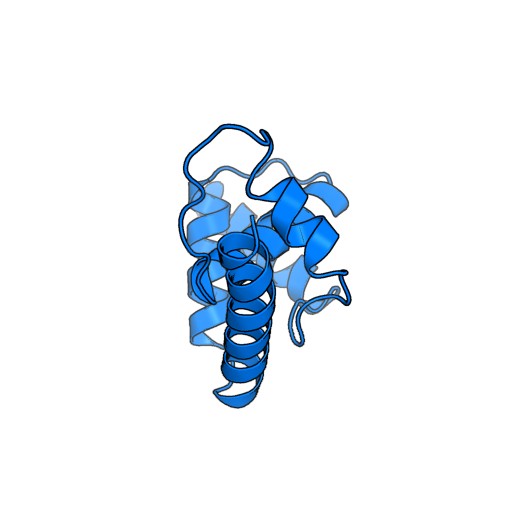69 -1.708 11.662 1.00 93.88 81 LYS A CA 1
ATOM 666 C C . LYS A 1 81 ? 1.521 -2.963 11.860 1.00 93.88 81 LYS A C 1
ATOM 668 O O . LYS A 1 81 ? 1.910 -3.814 12.651 1.00 93.88 81 LYS A O 1
ATOM 673 N N . ARG A 1 82 ? 0.358 -3.033 11.213 1.00 91.75 82 ARG A N 1
ATOM 674 C CA . ARG A 1 82 ? -0.580 -4.159 11.306 1.00 91.75 82 ARG A CA 1
ATOM 675 C C . ARG A 1 82 ? -0.401 -5.170 10.177 1.00 91.75 82 ARG A C 1
ATOM 677 O O . ARG A 1 82 ? -0.830 -6.304 10.333 1.00 91.75 82 ARG A O 1
ATOM 684 N N . ALA A 1 83 ? 0.218 -4.755 9.076 1.00 90.94 83 ALA A N 1
ATOM 685 C CA . ALA A 1 83 ? 0.460 -5.598 7.922 1.00 90.94 83 ALA A CA 1
ATOM 686 C C . ALA A 1 83 ? 1.376 -6.775 8.271 1.00 90.94 83 ALA A C 1
ATOM 688 O O . ALA A 1 83 ? 2.401 -6.633 8.945 1.00 90.94 83 ALA A O 1
ATOM 689 N N . THR A 1 84 ? 1.016 -7.935 7.751 1.00 92.94 84 THR A N 1
ATOM 690 C CA . THR A 1 84 ? 1.847 -9.130 7.756 1.00 92.94 84 THR A CA 1
ATOM 691 C C . THR A 1 84 ? 3.051 -8.956 6.828 1.00 92.94 84 THR A C 1
ATOM 693 O O . THR A 1 84 ? 3.083 -8.112 5.924 1.00 92.94 84 THR A O 1
ATOM 696 N N . MET A 1 85 ? 4.065 -9.798 7.029 1.00 91.44 85 MET A N 1
ATOM 697 C CA . MET A 1 85 ? 5.227 -9.831 6.142 1.00 91.44 85 MET A CA 1
ATOM 698 C C . MET A 1 85 ? 4.826 -10.169 4.698 1.00 91.44 85 MET A C 1
ATOM 700 O O . MET A 1 85 ? 5.352 -9.565 3.765 1.00 91.44 85 MET A O 1
ATOM 704 N N . GLU A 1 86 ? 3.873 -11.082 4.508 1.00 91.12 86 GLU A N 1
ATOM 705 C CA . GLU A 1 86 ? 3.386 -11.491 3.187 1.00 91.12 86 GLU A CA 1
ATOM 706 C C . GLU A 1 86 ? 2.716 -10.335 2.439 1.00 91.12 86 GLU A C 1
ATOM 708 O O . GLU A 1 86 ? 3.059 -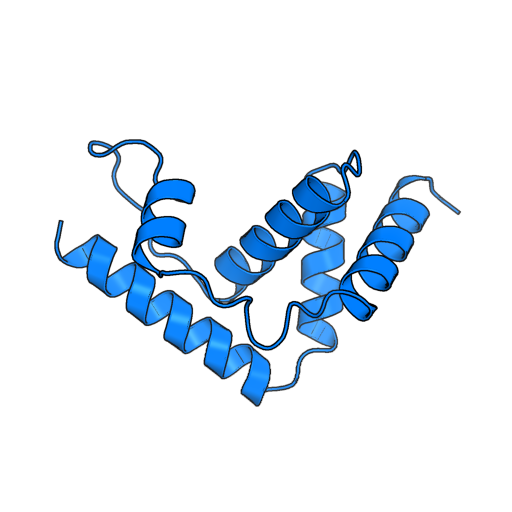10.062 1.289 1.00 91.12 86 GLU A O 1
ATOM 713 N N . GLU A 1 87 ? 1.836 -9.584 3.102 1.00 90.25 87 GLU A N 1
ATOM 714 C CA . GLU A 1 87 ? 1.183 -8.407 2.517 1.00 90.25 87 GLU A CA 1
ATOM 715 C C . GLU A 1 87 ? 2.206 -7.351 2.084 1.00 90.25 87 GLU A C 1
ATOM 717 O O . GLU A 1 87 ? 2.122 -6.791 0.985 1.00 90.25 87 GLU A O 1
ATOM 722 N N . MET A 1 88 ? 3.228 -7.118 2.910 1.00 92.25 88 MET A N 1
ATOM 723 C CA . MET A 1 88 ? 4.301 -6.181 2.581 1.00 92.25 88 MET A CA 1
ATOM 724 C C . MET A 1 88 ? 5.195 -6.678 1.438 1.00 92.25 88 MET A C 1
ATOM 726 O O . MET A 1 88 ? 5.665 -5.855 0.646 1.00 92.25 88 MET A O 1
ATOM 730 N N . LEU A 1 89 ? 5.387 -7.994 1.293 1.00 92.00 89 LEU A N 1
ATOM 731 C CA . LEU A 1 89 ? 6.090 -8.587 0.152 1.00 92.00 89 LEU A CA 1
ATOM 732 C C . LEU A 1 89 ? 5.333 -8.360 -1.161 1.00 92.00 89 LEU A C 1
ATOM 734 O O . LEU A 1 89 ? 5.964 -8.080 -2.182 1.00 92.00 89 LEU A O 1
ATOM 738 N N . VAL A 1 90 ? 3.996 -8.409 -1.160 1.00 92.31 90 VAL A N 1
ATOM 739 C CA . VAL A 1 90 ? 3.205 -8.092 -2.366 1.00 92.31 90 VAL A CA 1
ATOM 740 C C . VAL A 1 90 ? 3.419 -6.635 -2.784 1.00 92.31 90 VAL A C 1
ATOM 742 O O . VAL A 1 90 ? 3.676 -6.350 -3.955 1.00 92.31 90 VAL A O 1
ATOM 745 N N . TYR A 1 91 ? 3.407 -5.710 -1.822 1.00 92.56 91 TYR A N 1
ATOM 746 C CA . TYR A 1 91 ? 3.721 -4.300 -2.066 1.00 92.56 91 TYR A CA 1
ATOM 747 C C . TYR A 1 91 ? 5.156 -4.080 -2.562 1.00 92.56 91 TYR A C 1
ATOM 749 O O . TYR A 1 91 ? 5.393 -3.212 -3.407 1.00 92.56 91 TYR A O 1
ATOM 757 N N . GLN A 1 92 ? 6.120 -4.854 -2.063 1.00 93.06 92 GLN A N 1
ATOM 758 C CA . GLN A 1 92 ? 7.496 -4.816 -2.550 1.00 93.06 92 GLN A CA 1
ATOM 759 C C . GLN A 1 92 ? 7.578 -5.251 -4.019 1.00 93.06 92 GLN A C 1
ATOM 761 O O . GLN A 1 92 ? 8.086 -4.484 -4.839 1.00 93.06 92 GLN A O 1
ATOM 766 N N . ARG A 1 93 ? 7.005 -6.409 -4.372 1.00 91.62 93 ARG A N 1
ATOM 767 C CA . ARG A 1 93 ? 6.975 -6.902 -5.761 1.00 91.62 93 ARG A CA 1
ATOM 768 C C . ARG A 1 93 ? 6.303 -5.907 -6.703 1.00 91.62 93 ARG A C 1
ATOM 770 O O . ARG A 1 93 ? 6.798 -5.651 -7.797 1.00 91.62 93 ARG A O 1
ATOM 777 N N . LEU A 1 94 ? 5.203 -5.289 -6.272 1.00 91.50 94 LEU A N 1
ATOM 778 C CA . LEU A 1 94 ? 4.539 -4.250 -7.058 1.00 91.50 94 LEU A CA 1
ATOM 779 C C . LEU A 1 94 ? 5.457 -3.037 -7.282 1.00 91.50 94 LEU A C 1
ATOM 781 O O . LEU A 1 94 ? 5.520 -2.509 -8.391 1.00 91.50 94 LEU A O 1
ATOM 785 N N . SER A 1 95 ? 6.211 -2.615 -6.262 1.00 92.44 95 SER A N 1
ATOM 786 C CA . SER A 1 95 ? 7.167 -1.509 -6.405 1.00 92.44 95 SER A CA 1
ATOM 787 C C . SER A 1 95 ? 8.287 -1.833 -7.392 1.00 92.44 95 SER A C 1
ATOM 789 O O . SER A 1 95 ? 8.667 -0.974 -8.184 1.00 92.44 95 SER A O 1
ATOM 791 N N . GLU A 1 96 ? 8.760 -3.079 -7.411 1.00 92.00 96 GLU A N 1
ATOM 792 C CA . GLU A 1 96 ? 9.754 -3.563 -8.372 1.00 92.00 96 GLU A CA 1
ATOM 793 C C . GLU A 1 96 ? 9.200 -3.500 -9.800 1.00 92.00 96 GLU A C 1
ATOM 795 O O . GLU A 1 96 ? 9.823 -2.887 -10.665 1.00 92.00 96 GLU A O 1
ATOM 800 N N . GLN A 1 97 ? 7.977 -3.990 -10.028 1.00 90.25 97 GLN A N 1
ATOM 801 C CA . GLN A 1 97 ? 7.308 -3.920 -11.334 1.00 90.25 97 GLN A CA 1
ATOM 802 C C . GLN A 1 97 ? 7.082 -2.482 -11.831 1.00 90.25 97 GLN A C 1
ATOM 804 O O . GLN A 1 97 ? 7.165 -2.213 -13.035 1.00 90.25 97 GLN A O 1
ATOM 809 N N . VAL A 1 98 ? 6.769 -1.546 -10.930 1.00 89.00 98 VAL A N 1
ATOM 810 C CA . VAL A 1 98 ? 6.665 -0.115 -11.267 1.00 89.00 98 VAL A CA 1
ATOM 811 C C . VAL A 1 98 ? 8.050 0.446 -11.609 1.00 89.00 98 VAL A C 1
ATOM 813 O O . VAL A 1 98 ? 8.208 1.140 -12.611 1.00 89.00 98 VAL A O 1
ATOM 816 N N . ASN A 1 99 ? 9.077 0.106 -10.829 1.00 89.38 99 ASN A N 1
ATOM 817 C CA . ASN A 1 99 ? 10.450 0.568 -11.039 1.00 89.38 99 ASN A CA 1
ATOM 818 C C . ASN A 1 99 ? 11.091 0.021 -12.318 1.00 89.38 99 ASN A C 1
ATOM 820 O O . ASN A 1 99 ? 11.885 0.717 -12.947 1.00 89.38 99 ASN A O 1
ATOM 824 N N . GLU A 1 100 ? 10.749 -1.190 -12.744 1.00 88.25 100 GLU A N 1
ATOM 825 C CA . GLU A 1 100 ? 11.186 -1.721 -14.036 1.00 88.25 100 GLU A CA 1
ATOM 826 C C . GLU A 1 100 ? 10.671 -0.877 -15.202 1.00 88.25 100 GLU A C 1
ATOM 828 O O . GLU A 1 100 ? 11.420 -0.601 -16.136 1.00 88.25 100 GLU A O 1
ATOM 833 N N . ARG A 1 101 ? 9.422 -0.402 -15.130 1.00 84.00 101 ARG A N 1
ATOM 834 C CA . ARG A 1 101 ? 8.860 0.508 -16.140 1.00 84.00 101 ARG A CA 1
ATOM 835 C C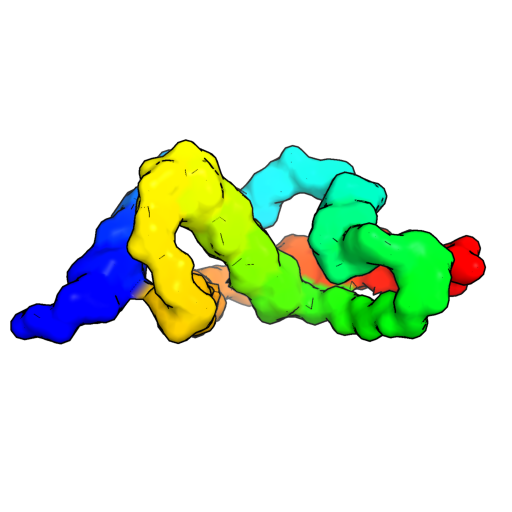 . ARG A 1 101 ? 9.569 1.856 -16.135 1.00 84.00 101 ARG A C 1
ATOM 837 O O . ARG A 1 101 ? 9.883 2.373 -17.200 1.00 84.00 101 ARG A O 1
ATOM 844 N N . ILE A 1 102 ? 9.891 2.373 -14.947 1.00 81.06 102 ILE A N 1
ATOM 845 C CA . ILE A 1 102 ? 10.681 3.601 -14.783 1.00 81.06 102 ILE A CA 1
ATOM 846 C C . ILE A 1 102 ? 12.041 3.480 -15.483 1.00 81.06 102 ILE A C 1
ATOM 848 O O . ILE A 1 102 ? 12.452 4.411 -16.163 1.00 81.06 102 ILE A O 1
ATOM 852 N N . LYS A 1 103 ? 12.732 2.344 -15.323 1.00 81.50 103 LYS A N 1
ATOM 853 C CA . LYS A 1 103 ? 14.063 2.103 -15.908 1.00 81.50 103 LYS A CA 1
ATOM 854 C C . LYS A 1 103 ? 14.056 1.925 -17.429 1.00 81.50 103 LYS A C 1
ATOM 856 O O . LYS A 1 103 ? 15.082 2.155 -18.052 1.00 81.50 103 LYS A O 1
ATOM 861 N N . ARG A 1 104 ? 12.946 1.462 -18.016 1.00 77.19 104 ARG A N 1
ATOM 862 C CA . ARG A 1 104 ? 12.810 1.224 -19.470 1.00 77.19 104 ARG A CA 1
ATOM 863 C C . ARG A 1 104 ? 12.546 2.500 -20.283 1.00 77.19 104 ARG A C 1
ATOM 865 O O . ARG A 1 104 ? 12.399 2.410 -21.498 1.00 77.19 104 ARG A O 1
ATOM 872 N N . ARG A 1 105 ? 12.429 3.647 -19.619 1.00 66.12 105 ARG A N 1
ATOM 873 C CA . ARG A 1 105 ? 12.124 4.954 -20.198 1.00 66.12 105 ARG A CA 1
ATOM 874 C C . ARG A 1 105 ? 13.386 5.792 -20.348 1.00 66.12 105 ARG A C 1
ATOM 876 O O . ARG A 1 105 ? 13.445 6.539 -21.345 1.00 66.12 105 ARG A O 1
#